Protein AF-A0A6V7LQW9-F1 (afdb_monomer_lite)

Radius of gyration: 18.39 Å; chains: 1; bounding box: 34×43×53 Å

Structure (mmCIF, N/CA/C/O backbone):
data_AF-A0A6V7LQW9-F1
#
_entry.id   AF-A0A6V7LQW9-F1
#
loop_
_atom_site.group_PDB
_atom_site.id
_atom_site.type_symbol
_atom_site.label_atom_id
_atom_site.label_alt_id
_atom_site.label_comp_id
_atom_site.label_asym_id
_atom_site.label_entity_id
_atom_site.label_seq_id
_atom_site.pdbx_PDB_ins_code
_atom_site.Cartn_x
_atom_site.Cartn_y
_atom_site.Cartn_z
_atom_site.occupancy
_atom_site.B_iso_or_equiv
_atom_site.auth_seq_id
_atom_site.auth_comp_id
_atom_site.auth_asym_id
_atom_site.auth_atom_id
_atom_site.pdbx_PDB_model_num
ATOM 1 N N . SER A 1 1 ? 12.362 1.544 -32.333 1.00 39.34 1 SER A N 1
ATOM 2 C CA . SER A 1 1 ? 11.806 2.557 -31.416 1.00 39.34 1 SER A CA 1
ATOM 3 C C . SER A 1 1 ? 10.474 2.039 -30.901 1.00 39.34 1 SER A C 1
ATOM 5 O O . SER A 1 1 ? 9.486 2.112 -31.612 1.00 39.34 1 SER A O 1
ATOM 7 N N . TYR A 1 2 ? 10.468 1.404 -29.726 1.00 41.50 2 TYR A N 1
ATOM 8 C CA . TYR A 1 2 ? 9.277 0.751 -29.150 1.00 41.50 2 TYR A CA 1
ATOM 9 C C . TYR A 1 2 ? 8.607 1.604 -28.052 1.00 41.50 2 TYR A C 1
ATOM 11 O O . TYR A 1 2 ? 7.658 1.161 -27.420 1.00 41.50 2 TYR A O 1
ATOM 19 N N . GLU A 1 3 ? 9.104 2.823 -27.812 1.00 46.59 3 GLU A N 1
ATOM 20 C CA . GLU A 1 3 ? 8.769 3.626 -26.624 1.00 46.59 3 GLU A CA 1
ATOM 21 C C . GLU A 1 3 ? 8.324 5.060 -26.955 1.00 46.59 3 GLU A C 1
ATOM 23 O O . GLU A 1 3 ? 8.586 5.985 -26.197 1.00 46.59 3 GLU A O 1
ATOM 28 N N . SER A 1 4 ? 7.669 5.279 -28.096 1.00 45.84 4 SER A N 1
ATOM 29 C CA . SER A 1 4 ? 7.141 6.607 -28.458 1.00 45.84 4 SER A CA 1
ATOM 30 C C . SER A 1 4 ? 5.702 6.531 -28.971 1.00 45.84 4 SER A C 1
ATOM 32 O O . SER A 1 4 ? 5.400 6.969 -30.080 1.00 45.84 4 SER A O 1
ATOM 34 N N . GLY A 1 5 ? 4.827 5.894 -28.198 1.00 47.72 5 GLY A N 1
ATOM 35 C CA . GLY A 1 5 ? 3.392 5.873 -28.459 1.00 47.72 5 GLY A CA 1
ATOM 36 C C . GLY A 1 5 ? 2.611 5.414 -27.233 1.00 47.72 5 GLY A C 1
ATOM 37 O 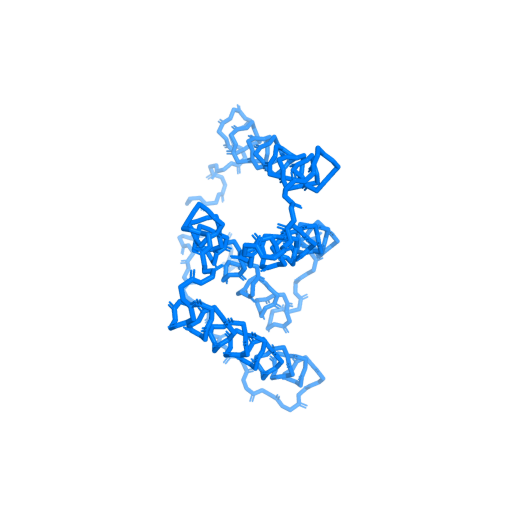O . GLY A 1 5 ? 3.177 4.744 -26.366 1.00 47.72 5 GLY A O 1
ATOM 38 N N . VAL A 1 6 ? 1.324 5.788 -27.192 1.00 50.56 6 VAL A N 1
ATOM 39 C CA . VAL A 1 6 ? 0.320 5.433 -26.172 1.00 50.56 6 VAL A CA 1
ATOM 40 C C . VAL A 1 6 ? 0.619 4.066 -25.558 1.00 50.56 6 VAL A C 1
ATOM 42 O O . VAL A 1 6 ? 0.651 3.065 -26.275 1.00 50.56 6 VAL A O 1
ATOM 45 N N . ALA A 1 7 ? 0.852 4.037 -24.242 1.00 55.25 7 ALA A N 1
ATOM 46 C CA . ALA A 1 7 ? 1.261 2.842 -23.509 1.00 55.25 7 ALA A CA 1
ATOM 47 C C . ALA A 1 7 ? 0.356 1.638 -23.836 1.00 55.25 7 ALA A C 1
ATOM 49 O O . ALA A 1 7 ? -0.773 1.532 -23.358 1.00 55.25 7 ALA A O 1
ATOM 50 N N . SER A 1 8 ? 0.857 0.729 -24.674 1.00 59.31 8 SER A N 1
ATOM 51 C CA . SER A 1 8 ? 0.189 -0.531 -24.995 1.00 59.31 8 SER A CA 1
ATOM 52 C C . SER A 1 8 ? 0.298 -1.487 -23.813 1.00 59.31 8 SER A C 1
ATOM 54 O O . SER A 1 8 ? 1.300 -1.494 -23.092 1.00 59.31 8 SER A O 1
ATOM 56 N N . TYR A 1 9 ? -0.696 -2.362 -23.653 1.00 65.69 9 TYR A N 1
ATOM 57 C CA . TYR A 1 9 ? -0.560 -3.521 -22.776 1.00 65.69 9 TYR A CA 1
ATOM 58 C C . TYR A 1 9 ? 0.696 -4.310 -23.162 1.00 65.69 9 TYR A C 1
ATOM 60 O O . TYR A 1 9 ? 0.910 -4.619 -24.338 1.00 65.69 9 TYR A O 1
ATOM 68 N N . LYS A 1 10 ? 1.535 -4.606 -22.166 1.00 71.00 10 LYS A N 1
ATOM 69 C CA . LYS A 1 10 ? 2.735 -5.425 -22.334 1.00 71.00 10 LYS A CA 1
ATOM 70 C C . LYS A 1 10 ? 2.397 -6.897 -22.131 1.00 71.00 10 LYS A C 1
ATOM 72 O O . LYS A 1 10 ? 1.544 -7.243 -21.312 1.00 71.00 10 LYS A O 1
ATOM 77 N N . HIS A 1 11 ? 3.073 -7.766 -22.873 1.00 82.06 11 HIS A N 1
ATOM 78 C CA . HIS A 1 11 ? 2.962 -9.205 -22.670 1.00 82.06 11 HIS A CA 1
ATOM 79 C C . HIS A 1 11 ? 3.673 -9.615 -21.380 1.00 82.06 11 HIS A C 1
ATOM 81 O O . HIS A 1 11 ? 4.779 -9.158 -21.100 1.00 82.06 11 HIS A O 1
ATOM 87 N N . MET A 1 12 ? 3.044 -10.510 -20.620 1.00 82.06 12 MET A N 1
ATOM 88 C CA . MET A 1 12 ? 3.690 -11.176 -19.496 1.00 82.06 12 MET A CA 1
ATOM 89 C C . MET A 1 12 ? 4.447 -12.401 -20.014 1.00 82.06 12 MET A C 1
ATOM 91 O O . MET A 1 12 ? 3.846 -13.290 -20.622 1.00 82.06 12 MET A O 1
ATOM 95 N N . TYR A 1 13 ? 5.757 -12.448 -19.788 1.00 80.19 13 TYR A N 1
ATOM 96 C CA . TYR A 1 13 ? 6.602 -13.537 -20.266 1.00 80.19 13 TYR A CA 1
ATOM 97 C C . TYR A 1 13 ? 6.616 -14.692 -19.259 1.00 80.19 13 TYR A C 1
ATOM 99 O O . TYR A 1 13 ? 7.056 -14.554 -18.117 1.00 80.19 13 TYR A O 1
ATOM 107 N N . PHE A 1 14 ? 6.172 -15.868 -19.699 1.00 77.06 14 PHE A N 1
ATOM 108 C CA . PHE A 1 14 ? 6.210 -17.100 -18.909 1.00 77.06 14 PHE A CA 1
ATOM 109 C C . PHE A 1 14 ? 7.439 -17.926 -19.286 1.00 77.06 14 PHE A C 1
ATOM 111 O O . PHE A 1 14 ? 7.346 -18.928 -19.989 1.00 77.06 14 PHE A O 1
ATOM 118 N N . ASN A 1 15 ? 8.604 -17.478 -18.819 1.00 83.88 15 ASN A N 1
ATOM 119 C CA . ASN A 1 15 ? 9.879 -18.154 -19.042 1.00 83.88 15 ASN A CA 1
ATOM 120 C C . ASN A 1 15 ? 10.356 -18.841 -17.752 1.00 83.88 15 ASN A C 1
ATOM 122 O O . ASN A 1 15 ? 10.033 -18.411 -16.650 1.00 83.88 15 ASN A O 1
ATOM 126 N N . ALA A 1 16 ? 11.169 -19.892 -17.854 1.00 85.19 16 ALA A N 1
ATOM 127 C CA . ALA A 1 16 ? 11.788 -20.523 -16.683 1.00 85.19 16 ALA A CA 1
ATOM 128 C C . ALA A 1 16 ? 13.016 -19.718 -16.205 1.00 85.19 16 ALA A C 1
ATOM 130 O O . ALA A 1 16 ? 14.147 -20.197 -16.263 1.00 85.19 16 ALA A O 1
ATOM 131 N N . THR A 1 17 ? 12.807 -18.468 -15.780 1.00 90.44 17 THR A N 1
ATOM 132 C CA . THR A 1 17 ? 13.871 -17.572 -15.298 1.00 90.44 17 THR A CA 1
ATOM 133 C C . THR A 1 17 ? 13.745 -17.296 -13.796 1.00 90.44 17 THR A C 1
ATOM 135 O O . THR A 1 17 ? 12.655 -17.410 -13.223 1.00 90.44 17 THR A O 1
ATOM 138 N N . PRO A 1 18 ? 14.834 -16.862 -13.129 1.00 90.19 18 PRO A N 1
ATOM 139 C CA . PRO A 1 18 ? 14.766 -16.410 -11.740 1.00 90.19 18 PRO A CA 1
ATOM 140 C C . PRO A 1 18 ? 13.767 -15.266 -11.519 1.00 90.19 18 PRO A C 1
ATOM 142 O O . PRO A 1 18 ? 13.176 -15.173 -10.447 1.00 90.19 18 PRO A O 1
ATOM 145 N N . ASN A 1 19 ? 13.545 -14.404 -12.516 1.00 91.12 19 ASN A N 1
ATOM 146 C CA . ASN A 1 19 ? 12.572 -13.314 -12.420 1.00 91.12 19 ASN A CA 1
ATOM 147 C C . ASN A 1 19 ? 11.132 -13.825 -12.417 1.00 91.12 19 ASN A C 1
ATOM 149 O O . ASN A 1 19 ? 10.330 -13.365 -11.609 1.00 91.12 19 ASN A O 1
ATOM 153 N N . THR A 1 20 ? 10.815 -14.835 -13.228 1.00 90.88 20 THR A N 1
ATOM 154 C CA . THR A 1 20 ? 9.498 -15.481 -13.188 1.00 90.88 20 THR A CA 1
ATOM 155 C C . THR A 1 20 ? 9.239 -16.145 -11.832 1.00 90.88 20 THR A C 1
ATOM 157 O O . THR A 1 20 ? 8.124 -16.055 -11.316 1.00 90.88 20 THR A O 1
ATOM 160 N N . LEU A 1 21 ? 10.269 -16.712 -11.186 1.00 92.06 21 LEU A N 1
ATOM 161 C CA . LEU A 1 21 ? 10.158 -17.199 -9.806 1.00 92.06 21 LEU A CA 1
ATOM 162 C C . LEU A 1 21 ? 9.893 -16.062 -8.801 1.00 92.06 21 LEU A C 1
ATOM 164 O O . LEU A 1 21 ? 9.039 -16.225 -7.931 1.00 92.06 21 LEU A O 1
ATOM 168 N N . LYS A 1 22 ? 10.577 -14.912 -8.920 1.00 92.75 22 LYS A N 1
ATOM 169 C CA . LYS A 1 22 ? 10.319 -13.728 -8.072 1.00 92.75 22 LYS A CA 1
ATOM 170 C C . LYS A 1 22 ? 8.877 -13.244 -8.223 1.00 92.75 22 LYS A C 1
ATOM 172 O O . LYS A 1 22 ? 8.195 -13.087 -7.218 1.00 92.75 22 LYS A O 1
ATOM 177 N N . ILE A 1 23 ? 8.403 -13.090 -9.462 1.00 93.50 23 ILE A N 1
ATOM 178 C CA . ILE A 1 23 ? 7.023 -12.690 -9.769 1.00 93.50 23 ILE A CA 1
ATOM 179 C C . ILE A 1 23 ? 6.032 -13.659 -9.117 1.00 93.50 23 ILE A C 1
ATOM 181 O O . ILE A 1 23 ? 5.121 -13.228 -8.413 1.00 93.50 23 ILE A O 1
ATOM 185 N N . TRP A 1 24 ? 6.226 -14.967 -9.304 1.00 93.75 24 TRP A N 1
ATOM 186 C CA . TRP A 1 24 ? 5.351 -15.980 -8.717 1.00 93.75 24 TRP A CA 1
ATOM 187 C C . TRP A 1 24 ? 5.344 -15.920 -7.185 1.00 93.75 24 TRP A C 1
ATOM 189 O O . TRP A 1 24 ? 4.276 -15.903 -6.574 1.00 93.75 24 TRP A O 1
ATOM 199 N N . ALA A 1 25 ? 6.521 -15.826 -6.560 1.00 94.50 25 ALA A N 1
ATOM 200 C CA . ALA A 1 25 ? 6.642 -15.729 -5.110 1.00 94.50 25 ALA A CA 1
ATOM 201 C C . ALA A 1 25 ? 5.947 -14.472 -4.566 1.00 94.50 25 ALA A C 1
ATOM 203 O O . ALA A 1 25 ? 5.192 -14.565 -3.600 1.00 94.50 25 ALA A O 1
ATOM 204 N N . THR A 1 26 ? 6.137 -13.316 -5.208 1.00 93.88 26 THR A N 1
ATOM 205 C CA . THR A 1 26 ? 5.447 -12.070 -4.847 1.00 93.88 26 THR A CA 1
ATOM 206 C C . THR A 1 26 ? 3.936 -12.214 -4.971 1.00 93.88 26 THR A C 1
ATOM 208 O O . THR A 1 26 ? 3.223 -11.787 -4.062 1.00 93.88 26 THR A O 1
ATOM 211 N N . ILE A 1 27 ? 3.448 -12.879 -6.026 1.00 95.00 27 ILE A N 1
ATOM 212 C CA . ILE A 1 27 ? 2.015 -13.125 -6.200 1.00 95.00 27 ILE A CA 1
ATOM 213 C C . ILE A 1 27 ? 1.451 -13.969 -5.062 1.00 95.00 27 ILE A C 1
ATOM 215 O O . ILE A 1 27 ? 0.473 -13.580 -4.424 1.00 95.00 27 ILE A O 1
ATOM 219 N N . VAL A 1 28 ? 2.079 -15.106 -4.775 1.00 96.88 28 VAL A N 1
ATOM 220 C CA . VAL A 1 28 ? 1.611 -16.019 -3.730 1.00 96.88 28 VAL A CA 1
ATOM 221 C C . VAL A 1 28 ? 1.644 -15.345 -2.362 1.00 96.88 28 VAL A C 1
ATOM 223 O O . VAL A 1 28 ? 0.630 -15.327 -1.665 1.00 96.88 28 VAL A O 1
ATOM 226 N N . VAL A 1 29 ? 2.780 -14.751 -1.989 1.00 95.44 29 VAL A N 1
ATOM 227 C CA . VAL A 1 29 ? 2.949 -14.078 -0.693 1.00 95.44 29 VAL A CA 1
ATOM 228 C C . VAL A 1 29 ? 1.917 -12.974 -0.527 1.00 95.44 29 VAL A C 1
ATOM 230 O O . VAL A 1 29 ? 1.257 -12.881 0.505 1.00 95.44 29 VAL A O 1
ATOM 233 N N . GLY A 1 30 ? 1.742 -12.154 -1.553 1.00 95.25 30 GLY A N 1
ATOM 234 C CA . GLY A 1 30 ? 0.853 -11.021 -1.472 1.00 95.25 30 GLY A CA 1
ATOM 235 C C . GLY A 1 30 ? -0.636 -11.392 -1.447 1.00 95.25 30 GLY A C 1
ATOM 236 O O . GLY A 1 30 ? -1.390 -10.794 -0.680 1.00 95.25 30 GLY A O 1
ATOM 237 N N . VAL A 1 31 ? -1.058 -12.433 -2.179 1.00 96.88 31 VAL A N 1
ATOM 238 C CA . VAL A 1 31 ? -2.425 -12.980 -2.083 1.00 96.88 31 VAL A CA 1
ATOM 239 C C . VAL A 1 31 ? -2.680 -13.553 -0.687 1.00 96.88 31 VAL A C 1
ATOM 241 O O . VAL A 1 31 ? -3.734 -13.295 -0.107 1.00 96.88 31 VAL A O 1
ATOM 244 N N . VAL A 1 32 ? -1.712 -14.276 -0.114 1.00 98.00 32 VAL A N 1
ATOM 245 C CA . VAL A 1 32 ? -1.813 -14.816 1.252 1.00 98.00 32 VAL A CA 1
ATOM 246 C C . VAL A 1 32 ? -1.926 -13.691 2.284 1.00 98.00 32 VAL A C 1
ATOM 248 O O . VAL A 1 32 ? -2.820 -13.733 3.126 1.00 98.00 32 VAL A O 1
ATOM 251 N N . ILE A 1 33 ? -1.084 -12.654 2.203 1.00 96.38 33 ILE A N 1
ATOM 252 C CA . ILE A 1 33 ? -1.140 -11.495 3.111 1.00 96.38 33 ILE A CA 1
ATOM 253 C C . ILE A 1 33 ? -2.493 -10.783 3.009 1.00 96.38 33 ILE A C 1
ATOM 255 O O . ILE A 1 33 ? -3.094 -10.445 4.033 1.00 96.38 33 ILE A O 1
ATOM 259 N N . PHE A 1 34 ? -2.990 -10.565 1.789 1.00 96.38 34 PHE A N 1
ATOM 260 C CA . PHE A 1 34 ? -4.280 -9.919 1.570 1.00 96.38 34 PHE A CA 1
ATOM 261 C C . PHE A 1 34 ? -5.437 -10.753 2.130 1.00 96.38 34 PHE A C 1
ATOM 263 O O . PHE A 1 34 ? -6.319 -10.212 2.803 1.00 96.38 34 PHE A O 1
ATOM 270 N N . TYR A 1 35 ? -5.409 -12.070 1.913 1.00 97.94 35 TYR A N 1
ATOM 271 C CA . TYR A 1 35 ? -6.389 -13.000 2.465 1.00 97.94 35 TYR A CA 1
ATOM 272 C C . TYR A 1 35 ? -6.384 -12.993 3.998 1.00 97.94 35 TYR A C 1
ATOM 274 O O . TYR A 1 35 ? -7.433 -12.797 4.613 1.00 97.94 35 TYR A O 1
ATOM 282 N N . GLU A 1 36 ? -5.218 -13.147 4.628 1.00 98.06 36 GLU A N 1
ATOM 283 C CA . GLU A 1 36 ? -5.090 -13.172 6.089 1.00 98.06 36 GLU A CA 1
ATOM 284 C C . GLU A 1 36 ? -5.536 -11.848 6.723 1.00 98.06 36 GLU A C 1
ATOM 286 O O . GLU A 1 36 ? -6.258 -11.846 7.723 1.00 98.06 36 GLU A O 1
ATOM 291 N N . THR A 1 37 ? -5.192 -10.722 6.095 1.00 97.56 37 THR A N 1
ATOM 292 C CA . THR A 1 37 ? -5.603 -9.387 6.549 1.00 97.56 37 THR A CA 1
ATOM 293 C C . THR A 1 37 ? -7.113 -9.191 6.411 1.00 97.56 37 THR A C 1
ATOM 295 O O . THR A 1 37 ? -7.769 -8.740 7.349 1.00 97.56 37 THR A O 1
ATOM 298 N N . SER A 1 38 ? -7.698 -9.588 5.279 1.00 97.38 38 SER A N 1
ATOM 299 C CA . SER A 1 38 ? -9.147 -9.505 5.048 1.00 97.38 38 SER A CA 1
ATOM 300 C C . SER A 1 38 ? -9.923 -10.388 6.025 1.00 97.38 38 SER A C 1
ATOM 302 O O . SER A 1 38 ? -10.906 -9.946 6.621 1.00 97.38 38 SER A O 1
ATOM 304 N N . LYS A 1 39 ? -9.445 -11.617 6.257 1.00 98.19 39 LYS A N 1
ATOM 305 C CA . LYS A 1 39 ? -9.999 -12.549 7.246 1.00 98.19 39 LYS A CA 1
ATOM 306 C C . LYS A 1 39 ? -9.950 -11.954 8.654 1.00 98.19 39 LYS A C 1
ATOM 308 O O . LYS A 1 39 ? -10.942 -12.020 9.378 1.00 98.19 39 LYS A O 1
ATOM 313 N N . TYR A 1 40 ? -8.829 -11.340 9.033 1.00 98.00 40 TYR A N 1
ATOM 314 C CA . TYR A 1 40 ? -8.675 -10.662 10.320 1.00 98.00 40 TYR A CA 1
ATOM 315 C C . TYR A 1 40 ? -9.655 -9.491 10.489 1.00 98.00 40 TYR A C 1
ATOM 317 O O . TYR A 1 40 ? -10.354 -9.417 11.501 1.00 98.00 40 TYR A O 1
ATOM 325 N N . LEU A 1 41 ? -9.768 -8.609 9.493 1.00 97.75 41 LEU A N 1
ATOM 326 C CA . LEU A 1 41 ? -10.691 -7.469 9.541 1.00 97.75 41 LEU A CA 1
ATOM 327 C C . LEU A 1 41 ? -12.160 -7.918 9.575 1.00 97.75 41 LEU A C 1
ATOM 329 O O . LEU A 1 41 ? -12.953 -7.362 10.338 1.00 97.75 41 LEU A O 1
ATOM 333 N N . ALA A 1 42 ? -12.519 -8.955 8.813 1.00 97.62 42 ALA A N 1
ATOM 334 C CA . ALA A 1 42 ? -13.849 -9.558 8.862 1.00 97.62 42 ALA A CA 1
ATOM 335 C C . ALA A 1 42 ? -14.145 -10.140 10.252 1.00 97.62 42 ALA A C 1
ATOM 337 O O . ALA A 1 42 ? -15.207 -9.888 10.822 1.00 97.62 42 ALA A O 1
ATOM 338 N N . TRP A 1 43 ? -13.186 -10.855 10.847 1.00 98.19 43 TRP A N 1
ATOM 339 C CA . TRP A 1 43 ? -13.311 -11.364 12.211 1.00 98.19 43 TRP A CA 1
ATOM 340 C C . TRP A 1 43 ? -13.521 -10.235 13.232 1.00 98.19 43 TRP A C 1
ATOM 342 O O . TRP A 1 43 ? -14.428 -10.326 14.062 1.00 98.19 43 TRP A O 1
ATOM 352 N N . LEU A 1 44 ? -12.768 -9.132 13.142 1.00 97.81 44 LEU A N 1
ATOM 353 C CA . LEU A 1 44 ? -12.985 -7.951 13.986 1.00 97.81 44 LEU A CA 1
ATOM 354 C C . LEU A 1 44 ? -14.384 -7.346 13.804 1.00 97.81 44 LEU A C 1
ATOM 356 O O . LEU A 1 44 ? -14.993 -6.913 14.789 1.00 97.81 44 LEU A O 1
ATOM 360 N N . ALA A 1 45 ? -14.901 -7.324 12.572 1.00 96.88 45 ALA A N 1
ATOM 361 C CA . ALA A 1 45 ? -16.246 -6.841 12.272 1.00 96.88 45 ALA A CA 1
ATOM 362 C C . ALA A 1 45 ? -17.311 -7.699 12.971 1.00 96.88 45 ALA A C 1
ATOM 364 O O . ALA A 1 45 ? -18.170 -7.158 13.670 1.00 96.88 45 ALA A O 1
ATOM 365 N N . PHE A 1 46 ? -17.206 -9.030 12.875 1.00 97.69 46 PHE A N 1
ATOM 366 C CA . PHE A 1 46 ? -18.117 -9.957 13.556 1.00 97.69 46 PHE A CA 1
ATOM 367 C C . PHE A 1 46 ? -18.075 -9.814 15.082 1.00 97.69 46 PHE A C 1
ATOM 369 O O . PHE A 1 46 ? -19.103 -9.926 15.745 1.00 97.69 46 PHE A O 1
ATOM 376 N N . GLN A 1 47 ? -16.907 -9.499 15.646 1.00 96.88 47 GLN A N 1
ATOM 377 C CA . GLN A 1 47 ? -16.734 -9.250 17.081 1.00 96.88 47 GLN A CA 1
ATOM 378 C C . GLN A 1 47 ? -17.167 -7.838 17.521 1.00 96.88 47 GLN A C 1
ATOM 380 O O . GLN A 1 47 ? -17.038 -7.510 18.701 1.00 96.88 47 GLN A O 1
ATOM 385 N N . ARG A 1 48 ? -17.647 -6.983 16.602 1.00 95.44 48 ARG A N 1
ATOM 386 C CA . ARG A 1 48 ? -17.949 -5.554 16.837 1.00 95.44 48 ARG A CA 1
ATOM 387 C C . ARG A 1 48 ? -16.771 -4.772 17.436 1.00 95.44 48 ARG A C 1
ATOM 389 O O . ARG A 1 48 ? -16.956 -3.821 18.193 1.00 95.44 48 ARG A O 1
ATOM 396 N N . ARG A 1 49 ? -15.547 -5.180 17.096 1.00 96.62 49 ARG A N 1
ATOM 397 C CA . ARG A 1 49 ? -14.291 -4.541 17.530 1.00 96.62 49 ARG A CA 1
ATOM 398 C C . ARG A 1 49 ? -13.621 -3.733 16.430 1.00 96.62 49 ARG A C 1
ATOM 400 O O . ARG A 1 49 ? -12.569 -3.150 16.662 1.00 96.62 49 ARG A O 1
ATOM 407 N N . LEU A 1 50 ? -14.215 -3.694 15.243 1.00 97.44 50 LEU A N 1
ATOM 408 C CA . LEU A 1 50 ? -13.656 -2.982 14.108 1.00 97.44 50 LEU A CA 1
ATOM 409 C C . LEU A 1 50 ? -13.898 -1.470 14.214 1.00 97.44 50 LEU A C 1
ATOM 411 O O . LEU A 1 50 ? -15.037 -1.009 14.285 1.00 97.44 50 LEU A O 1
ATOM 415 N N . ARG A 1 51 ? -12.823 -0.684 14.151 1.00 97.44 51 ARG A N 1
ATOM 416 C CA . ARG A 1 51 ? -12.883 0.771 13.975 1.00 97.44 51 ARG A CA 1
ATOM 417 C C . ARG A 1 51 ? -13.089 1.107 12.497 1.00 97.44 51 ARG A C 1
ATOM 419 O O . ARG A 1 51 ? -12.153 1.007 11.706 1.00 97.44 51 ARG A O 1
ATOM 426 N N . LEU A 1 52 ? -14.283 1.582 12.131 1.00 96.00 52 LEU A N 1
ATOM 427 C CA . LEU A 1 52 ? -14.623 1.904 10.734 1.00 96.00 52 LEU A CA 1
ATOM 428 C C . LEU A 1 52 ? -13.677 2.924 10.084 1.00 96.00 52 LEU A C 1
ATOM 430 O O . LEU A 1 52 ? -13.337 2.769 8.918 1.00 96.00 52 LEU A O 1
ATOM 434 N N . GLY A 1 53 ? -13.190 3.920 10.831 1.00 96.12 53 GLY A N 1
ATOM 435 C CA . GLY A 1 53 ? -12.224 4.887 10.295 1.00 96.12 53 GLY A CA 1
ATOM 436 C C . GLY A 1 53 ? -10.927 4.233 9.804 1.00 96.12 53 GLY A C 1
ATOM 437 O O . GLY A 1 53 ? -10.421 4.591 8.747 1.00 96.12 53 GLY A O 1
ATOM 438 N N . MET A 1 54 ? -10.427 3.220 10.520 1.00 96.88 54 MET A N 1
ATOM 439 C CA . MET A 1 54 ? -9.229 2.478 10.107 1.00 96.88 54 MET A CA 1
ATOM 440 C C . MET A 1 54 ? -9.521 1.534 8.941 1.00 96.88 54 MET A C 1
ATOM 442 O O . MET A 1 54 ? -8.672 1.368 8.074 1.00 96.88 54 MET A O 1
ATOM 446 N N . LEU A 1 55 ? -10.732 0.968 8.870 1.00 97.19 55 LEU A N 1
ATOM 447 C CA . LEU A 1 55 ? -11.163 0.201 7.700 1.00 97.19 55 LEU A CA 1
ATOM 448 C C . LEU A 1 55 ? -11.179 1.076 6.437 1.00 97.19 55 LEU A C 1
ATOM 450 O O . LEU A 1 55 ? -10.693 0.641 5.400 1.00 97.19 55 LEU A O 1
ATOM 454 N N . ILE A 1 56 ? -11.702 2.303 6.521 1.00 97.31 56 ILE A N 1
ATOM 455 C CA . ILE A 1 56 ? -11.718 3.240 5.387 1.00 97.31 56 ILE A C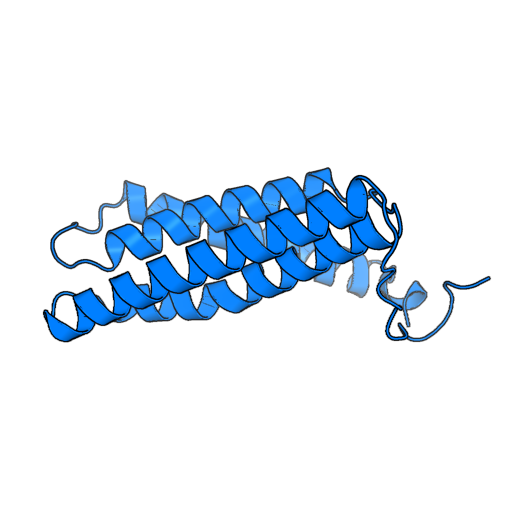A 1
ATOM 456 C C . ILE A 1 56 ? -10.287 3.555 4.939 1.00 97.31 56 ILE A C 1
ATOM 458 O O . ILE A 1 56 ? -9.995 3.464 3.752 1.00 97.31 56 ILE A O 1
ATOM 462 N N . LEU A 1 57 ? -9.382 3.858 5.878 1.00 95.94 57 LEU A N 1
ATOM 463 C CA . LEU A 1 57 ? -7.968 4.089 5.561 1.00 95.94 57 LEU A CA 1
ATOM 464 C C . LEU A 1 57 ? -7.316 2.868 4.898 1.00 95.94 57 LEU A C 1
ATOM 466 O O . LEU A 1 57 ? -6.590 3.023 3.921 1.00 95.94 57 LEU A O 1
ATOM 470 N N . PHE A 1 58 ? -7.608 1.660 5.387 1.00 97.19 58 PHE A N 1
ATOM 471 C CA . PHE A 1 58 ? -7.120 0.421 4.784 1.00 97.19 58 PHE A CA 1
ATOM 472 C C . PHE A 1 58 ? -7.636 0.239 3.350 1.00 97.19 58 PHE A C 1
ATOM 474 O O . PHE A 1 58 ? -6.843 -0.042 2.458 1.00 97.19 58 PHE A O 1
ATOM 481 N N . ILE A 1 59 ? -8.938 0.440 3.110 1.00 96.81 59 ILE A N 1
ATOM 482 C CA . ILE A 1 59 ? -9.536 0.325 1.771 1.00 96.81 59 ILE A CA 1
ATOM 483 C C . ILE A 1 59 ? -8.891 1.323 0.804 1.00 96.81 59 ILE A C 1
ATOM 485 O O . ILE A 1 59 ? -8.546 0.948 -0.314 1.00 96.81 59 ILE A O 1
ATOM 489 N N . SER A 1 60 ? -8.665 2.564 1.241 1.00 94.25 60 SER A N 1
ATOM 490 C CA . SER A 1 60 ? -7.979 3.576 0.433 1.00 94.25 60 SER A CA 1
ATOM 491 C C . SER A 1 60 ? -6.539 3.180 0.081 1.00 94.25 60 SER A C 1
ATOM 493 O O . SER A 1 60 ? -6.080 3.473 -1.021 1.00 94.25 60 SER A O 1
ATOM 495 N N . ALA A 1 61 ? -5.838 2.472 0.973 1.00 94.69 61 ALA A N 1
ATOM 496 C CA . ALA A 1 61 ? -4.470 2.008 0.736 1.00 94.69 61 ALA A CA 1
ATOM 497 C C . ALA A 1 61 ? -4.380 0.847 -0.277 1.00 94.69 61 ALA A C 1
ATOM 499 O O . ALA A 1 61 ? -3.327 0.648 -0.885 1.00 94.69 61 ALA A O 1
ATOM 500 N N . ILE A 1 62 ? -5.469 0.096 -0.518 1.00 95.00 62 ILE A N 1
ATOM 501 C CA . ILE A 1 62 ? -5.473 -1.050 -1.453 1.00 95.00 62 ILE A CA 1
ATOM 502 C C . ILE A 1 62 ? -4.998 -0.632 -2.846 1.00 95.00 62 ILE A C 1
ATOM 504 O O . ILE A 1 62 ? -4.228 -1.360 -3.470 1.00 95.00 62 ILE A O 1
ATOM 508 N N . PHE A 1 63 ? -5.414 0.543 -3.326 1.00 92.31 63 PHE A N 1
ATOM 509 C CA . PHE A 1 63 ? -5.008 1.033 -4.643 1.00 92.31 63 PHE A CA 1
ATOM 510 C C . PHE A 1 63 ? -3.489 1.244 -4.744 1.00 92.31 63 PHE A C 1
ATOM 512 O O . PHE A 1 63 ? -2.885 0.832 -5.732 1.00 92.31 63 PHE A O 1
ATOM 519 N N . SER A 1 64 ? -2.864 1.819 -3.712 1.00 92.31 64 SER A N 1
ATOM 520 C CA . SER A 1 64 ? -1.412 2.056 -3.673 1.00 92.31 64 SER A CA 1
ATOM 521 C C . SER A 1 64 ? -0.619 0.743 -3.701 1.00 92.31 64 SER A C 1
ATOM 523 O O . SER A 1 64 ? 0.328 0.587 -4.481 1.00 92.31 64 SER A O 1
ATOM 525 N N . HIS A 1 65 ? -1.060 -0.254 -2.923 1.00 94.94 65 HIS A N 1
ATOM 526 C CA . HIS A 1 65 ? -0.466 -1.598 -2.935 1.00 94.94 65 HIS A CA 1
ATOM 527 C C . HIS A 1 65 ? -0.657 -2.305 -4.273 1.00 94.94 65 HIS A C 1
ATOM 529 O O . HIS A 1 65 ? 0.290 -2.889 -4.796 1.00 94.94 65 HIS A O 1
ATOM 535 N N . TYR A 1 66 ? -1.858 -2.224 -4.849 1.00 94.19 66 TYR A N 1
ATOM 536 C CA . TYR A 1 66 ? -2.167 -2.799 -6.157 1.00 94.19 66 TYR A CA 1
ATOM 537 C C . TYR A 1 66 ? -1.311 -2.180 -7.266 1.00 94.19 66 TYR A C 1
ATOM 539 O O . TYR A 1 66 ? -0.764 -2.894 -8.102 1.00 94.19 66 TYR A O 1
ATOM 547 N N . TYR A 1 67 ? -1.150 -0.859 -7.264 1.00 91.44 67 TYR A N 1
ATOM 548 C CA . TYR A 1 67 ? -0.272 -0.181 -8.209 1.00 91.44 67 TYR A CA 1
ATOM 549 C C . TYR A 1 67 ? 1.180 -0.651 -8.049 1.00 91.44 67 TYR A C 1
ATOM 551 O O . TYR A 1 67 ? 1.799 -1.108 -9.010 1.00 91.44 67 TYR A O 1
ATOM 559 N N . SER A 1 68 ? 1.696 -0.622 -6.817 1.00 92.31 68 SER A N 1
ATOM 560 C CA . SER A 1 68 ? 3.071 -1.029 -6.506 1.00 92.31 68 SER A CA 1
ATOM 561 C C . SER A 1 68 ? 3.359 -2.469 -6.925 1.00 92.31 68 SER A C 1
ATOM 563 O O . SER A 1 68 ? 4.415 -2.761 -7.481 1.00 92.31 68 SER A O 1
ATOM 565 N N . TRP A 1 69 ? 2.394 -3.363 -6.715 1.00 94.00 69 TRP A N 1
ATOM 566 C CA . TRP A 1 69 ? 2.448 -4.750 -7.155 1.00 94.00 69 TRP A CA 1
ATOM 567 C C . TRP A 1 69 ? 2.726 -4.884 -8.649 1.00 94.00 69 TRP A C 1
ATOM 569 O O . TRP A 1 69 ? 3.655 -5.585 -9.055 1.00 94.00 69 TRP A O 1
ATOM 579 N N . TRP A 1 70 ? 1.934 -4.199 -9.475 1.00 91.69 70 TRP A N 1
ATOM 580 C CA . TRP A 1 70 ? 2.087 -4.257 -10.925 1.00 91.69 70 TRP A CA 1
ATOM 581 C C . TRP A 1 70 ? 3.379 -3.609 -11.401 1.00 91.69 70 TRP A C 1
ATOM 583 O O . TRP A 1 70 ? 3.981 -4.105 -12.351 1.00 91.69 70 TRP A O 1
ATOM 593 N N . VAL A 1 71 ? 3.848 -2.563 -10.719 1.00 90.44 71 VAL A N 1
ATOM 594 C CA . VAL A 1 71 ? 5.151 -1.954 -11.007 1.00 90.44 71 VAL A CA 1
ATOM 595 C C . VAL A 1 71 ? 6.288 -2.958 -10.791 1.00 90.44 71 VAL A C 1
ATOM 597 O O . VAL A 1 71 ? 7.129 -3.107 -11.674 1.00 90.44 71 VAL A O 1
ATOM 600 N N . TYR A 1 72 ? 6.297 -3.709 -9.684 1.00 92.19 72 TYR A N 1
ATOM 601 C CA . TYR A 1 72 ? 7.319 -4.743 -9.468 1.00 92.19 72 TYR A CA 1
ATOM 602 C C . TYR A 1 72 ? 7.256 -5.867 -10.495 1.00 92.19 72 TYR A C 1
ATOM 604 O O . TYR A 1 72 ? 8.2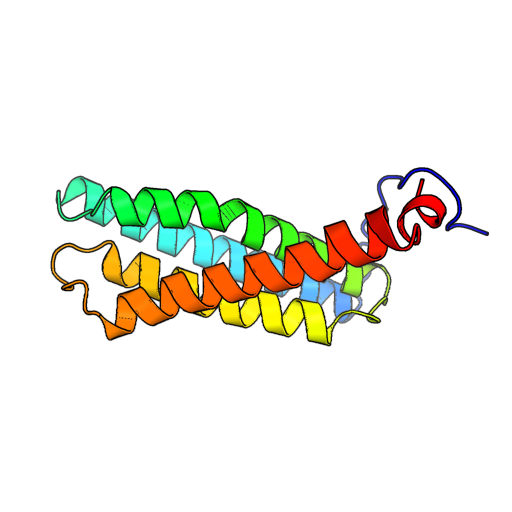97 -6.288 -11.000 1.00 92.19 72 TYR A O 1
ATOM 612 N N . ILE A 1 73 ? 6.047 -6.333 -10.830 1.00 92.06 73 ILE A N 1
ATOM 613 C CA . ILE A 1 73 ? 5.869 -7.329 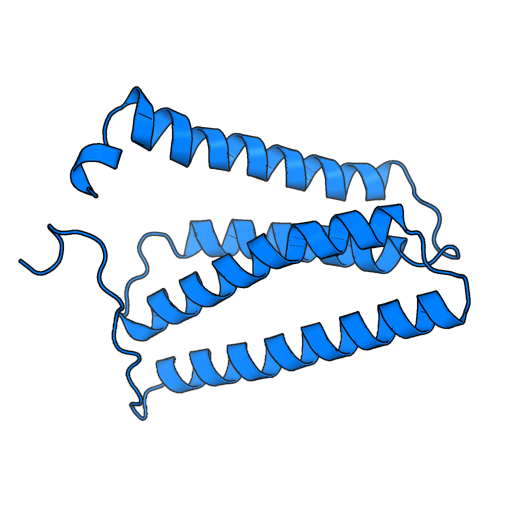-11.891 1.00 92.06 73 ILE A CA 1
ATOM 614 C C . ILE A 1 73 ? 6.454 -6.808 -13.201 1.00 92.06 73 ILE A C 1
ATOM 616 O O . ILE A 1 73 ? 7.191 -7.538 -13.851 1.00 92.06 73 ILE A O 1
ATOM 620 N N . ASN A 1 74 ? 6.182 -5.554 -13.562 1.00 89.88 74 ASN A N 1
ATOM 621 C CA . ASN A 1 74 ? 6.704 -4.932 -14.774 1.00 89.88 74 ASN A CA 1
ATOM 622 C C . ASN A 1 74 ? 8.241 -4.852 -14.757 1.00 89.88 74 ASN A C 1
ATOM 624 O O . ASN A 1 74 ? 8.884 -5.293 -15.705 1.00 89.88 74 ASN A O 1
ATOM 628 N N . TYR A 1 75 ? 8.842 -4.408 -13.647 1.00 90.31 75 TYR A N 1
ATOM 629 C CA . TYR A 1 75 ? 10.301 -4.353 -13.504 1.00 90.31 75 TYR A CA 1
ATOM 630 C C . TYR A 1 75 ? 10.975 -5.711 -13.704 1.00 90.31 75 TYR A C 1
ATOM 632 O O . TYR A 1 75 ? 11.993 -5.794 -14.384 1.00 90.31 75 TYR A O 1
ATOM 640 N N . TRP A 1 76 ? 10.401 -6.785 -13.159 1.00 91.12 76 TRP A N 1
ATOM 641 C CA . TRP A 1 76 ? 10.933 -8.135 -13.356 1.00 91.12 76 TRP A CA 1
ATOM 642 C C . TRP A 1 76 ? 10.598 -8.738 -14.722 1.00 91.12 76 TRP A C 1
ATOM 644 O O . TRP A 1 76 ? 11.357 -9.576 -15.203 1.00 91.12 76 TRP A O 1
ATOM 654 N N . ASN A 1 77 ? 9.469 -8.361 -15.324 1.00 90.44 77 ASN A N 1
ATOM 655 C CA . ASN A 1 77 ? 9.038 -8.864 -16.628 1.00 90.44 77 ASN A CA 1
ATOM 656 C C . ASN A 1 77 ? 9.897 -8.303 -17.766 1.00 90.44 77 ASN A C 1
ATOM 658 O O . ASN A 1 77 ? 10.232 -9.039 -18.689 1.00 90.44 77 ASN A O 1
ATOM 662 N N . ASP A 1 78 ? 10.264 -7.025 -17.670 1.00 86.25 78 ASP A N 1
ATOM 663 C CA . ASP A 1 78 ? 10.993 -6.295 -18.712 1.00 86.25 78 ASP A CA 1
ATOM 664 C C . ASP A 1 78 ? 12.471 -6.056 -18.369 1.00 86.25 78 ASP A C 1
ATOM 666 O O . ASP A 1 78 ? 13.188 -5.417 -19.137 1.00 86.25 78 ASP A O 1
ATOM 670 N N . ASP A 1 79 ? 12.925 -6.529 -17.205 1.00 83.38 79 ASP A N 1
ATOM 671 C CA . ASP A 1 79 ? 14.261 -6.260 -16.661 1.00 83.38 79 ASP A CA 1
ATOM 672 C C . ASP A 1 79 ? 14.620 -4.760 -16.617 1.00 83.38 79 ASP A C 1
ATOM 674 O O . ASP A 1 79 ? 15.765 -4.343 -16.812 1.00 83.38 79 ASP A O 1
ATOM 678 N N . PHE A 1 80 ? 13.620 -3.932 -16.306 1.00 78.38 80 PHE A N 1
ATOM 679 C CA . PHE A 1 80 ? 13.736 -2.480 -16.225 1.00 78.38 80 PHE A CA 1
ATOM 680 C C . PHE A 1 80 ? 13.708 -2.011 -14.765 1.00 78.38 80 PHE A C 1
ATOM 682 O O . PHE A 1 80 ? 12.718 -2.207 -14.071 1.00 78.38 80 PHE A O 1
ATOM 689 N N . TYR A 1 81 ? 14.777 -1.359 -14.288 1.00 77.56 81 TYR A N 1
ATOM 690 C CA . TYR A 1 81 ? 14.972 -1.085 -12.849 1.00 77.56 81 TYR A CA 1
ATOM 691 C C . TYR A 1 81 ? 15.307 0.373 -12.503 1.00 77.56 81 TYR A C 1
ATOM 693 O O . TYR A 1 81 ? 15.726 0.654 -11.381 1.00 77.56 81 TYR A O 1
ATOM 701 N N . THR A 1 82 ? 15.141 1.319 -13.429 1.00 78.50 82 THR A N 1
ATOM 702 C CA . THR A 1 82 ? 15.595 2.714 -13.229 1.00 78.50 82 THR A CA 1
ATOM 703 C C . THR A 1 82 ? 15.013 3.363 -11.971 1.00 78.50 82 THR A C 1
ATOM 705 O O . THR A 1 82 ? 15.721 4.074 -11.265 1.00 78.50 82 THR A O 1
ATOM 708 N N . GLN A 1 83 ? 13.757 3.055 -11.640 1.00 83.44 83 GLN A N 1
ATOM 709 C CA . GLN A 1 83 ? 13.047 3.584 -10.473 1.00 83.44 83 GLN A CA 1
ATOM 710 C C . GLN A 1 83 ? 12.841 2.535 -9.368 1.00 83.44 83 GLN A C 1
ATOM 712 O O . GLN A 1 83 ? 11.951 2.667 -8.525 1.00 83.44 83 GLN A O 1
ATOM 717 N N . TRP A 1 84 ? 13.670 1.484 -9.339 1.00 86.31 84 TRP A N 1
ATOM 718 C CA . TRP A 1 84 ? 13.549 0.391 -8.371 1.00 86.31 84 TRP A CA 1
ATOM 719 C C . TRP A 1 84 ? 13.642 0.875 -6.921 1.00 86.31 84 TRP A C 1
ATOM 721 O O . TRP A 1 84 ? 12.769 0.584 -6.107 1.00 86.31 84 TRP A O 1
ATOM 731 N N . TYR A 1 85 ? 14.686 1.642 -6.593 1.00 88.88 85 TYR A N 1
ATOM 732 C CA . TYR A 1 85 ? 14.908 2.127 -5.228 1.00 88.88 85 TYR A CA 1
ATOM 733 C C . TYR A 1 85 ? 13.815 3.090 -4.769 1.00 88.88 85 TYR A C 1
ATOM 735 O O . TYR A 1 85 ? 13.393 3.024 -3.615 1.00 88.88 85 TYR A O 1
ATOM 743 N N . HIS A 1 86 ? 13.332 3.935 -5.683 1.00 86.94 86 HIS A N 1
ATOM 744 C CA . HIS A 1 86 ? 12.203 4.818 -5.428 1.00 86.94 86 HIS A CA 1
ATOM 745 C C . HIS A 1 86 ? 10.965 3.984 -5.086 1.00 86.94 86 HIS A C 1
ATOM 747 O O . HIS A 1 86 ? 10.453 4.067 -3.974 1.00 86.94 86 HIS A O 1
ATOM 753 N N . GLN A 1 87 ? 10.566 3.065 -5.969 1.00 91.12 87 GLN A N 1
ATOM 754 C CA . GLN A 1 87 ? 9.410 2.195 -5.748 1.00 91.12 87 GLN A CA 1
ATOM 755 C C . GLN A 1 87 ? 9.517 1.383 -4.446 1.00 91.12 87 GLN A C 1
ATOM 757 O O . GLN A 1 87 ? 8.535 1.263 -3.707 1.00 91.12 87 GLN A O 1
ATOM 762 N N . MET A 1 88 ? 10.710 0.870 -4.135 1.00 92.50 88 MET A N 1
ATOM 763 C CA . MET A 1 88 ? 11.006 0.147 -2.897 1.00 92.50 88 MET A CA 1
ATOM 764 C C . MET A 1 88 ? 10.760 1.000 -1.658 1.00 92.50 88 MET A C 1
ATOM 766 O O . MET A 1 88 ? 10.093 0.548 -0.727 1.00 92.50 88 MET A O 1
ATOM 770 N N . PHE A 1 89 ? 11.231 2.244 -1.657 1.00 93.38 89 PHE A N 1
ATOM 771 C CA . PHE A 1 89 ? 11.006 3.171 -0.556 1.00 93.38 89 PHE A CA 1
ATOM 772 C C . PHE A 1 89 ? 9.511 3.458 -0.329 1.00 93.38 89 PHE A C 1
ATOM 774 O O . PHE A 1 89 ? 9.030 3.343 0.805 1.00 93.38 89 PHE A O 1
ATOM 781 N N . PHE A 1 90 ? 8.750 3.752 -1.391 1.00 92.44 90 PHE A N 1
ATOM 782 C CA . PHE A 1 90 ? 7.299 3.973 -1.280 1.00 92.44 90 PHE A CA 1
ATOM 783 C C . PHE A 1 90 ? 6.576 2.728 -0.783 1.00 92.44 90 PHE A C 1
ATOM 785 O O . PHE A 1 90 ? 5.758 2.817 0.123 1.00 92.44 90 PHE A O 1
ATOM 792 N N . SER A 1 91 ? 6.932 1.554 -1.301 1.00 94.38 91 SER A N 1
ATOM 793 C CA . SER A 1 91 ? 6.271 0.302 -0.920 1.00 94.38 91 SER A CA 1
ATOM 794 C C . SER A 1 91 ? 6.535 -0.068 0.541 1.00 94.38 91 SER A C 1
ATOM 796 O O . SER A 1 91 ? 5.618 -0.478 1.247 1.00 94.38 91 SER A O 1
ATOM 798 N N . ILE A 1 92 ? 7.772 0.099 1.027 1.00 95.75 92 ILE A N 1
ATOM 799 C CA . ILE A 1 92 ? 8.122 -0.182 2.429 1.00 95.75 92 ILE A CA 1
ATOM 800 C C . ILE A 1 92 ? 7.389 0.780 3.365 1.00 95.75 92 ILE A C 1
ATOM 802 O O . ILE A 1 92 ? 6.808 0.351 4.362 1.00 95.75 92 ILE A O 1
ATOM 806 N N . THR A 1 93 ? 7.402 2.077 3.055 1.00 96.44 93 THR A N 1
ATOM 807 C CA . THR A 1 93 ? 6.718 3.078 3.884 1.00 96.44 93 THR A CA 1
ATOM 808 C C . THR A 1 93 ? 5.199 2.874 3.867 1.00 96.44 93 THR A C 1
ATOM 810 O O . THR A 1 93 ? 4.581 2.871 4.932 1.00 96.44 93 THR A O 1
ATOM 813 N N . GLU A 1 94 ? 4.605 2.569 2.711 1.00 95.56 94 GLU A N 1
ATOM 814 C CA . GLU A 1 94 ? 3.182 2.223 2.593 1.00 95.56 94 GLU A CA 1
ATOM 815 C C . GLU A 1 94 ? 2.826 0.986 3.429 1.00 95.56 94 GLU A C 1
ATOM 817 O O . GLU A 1 94 ? 1.820 0.974 4.146 1.00 95.56 94 GLU A O 1
ATOM 822 N N . LEU A 1 95 ? 3.669 -0.052 3.389 1.00 96.38 95 LEU A N 1
ATOM 823 C CA . LEU A 1 95 ? 3.470 -1.281 4.156 1.00 96.38 95 LEU A CA 1
ATOM 824 C C . LEU A 1 95 ? 3.526 -1.016 5.665 1.00 96.38 95 LEU A C 1
ATOM 826 O O . LEU A 1 95 ? 2.697 -1.545 6.408 1.00 96.38 95 LEU A O 1
ATOM 830 N N . ILE A 1 96 ? 4.450 -0.166 6.124 1.00 97.19 96 ILE A N 1
ATOM 831 C CA . ILE A 1 96 ? 4.526 0.264 7.528 1.00 97.19 96 ILE A CA 1
ATOM 832 C C . ILE A 1 96 ? 3.237 0.989 7.926 1.00 97.19 96 ILE A C 1
ATOM 834 O O . ILE A 1 96 ? 2.618 0.625 8.929 1.00 97.19 96 ILE A O 1
ATOM 838 N N . SER A 1 97 ? 2.806 1.978 7.137 1.00 97.19 97 SER A N 1
ATOM 839 C CA . SER A 1 97 ? 1.577 2.739 7.399 1.00 97.19 97 SER A CA 1
ATOM 840 C C . SER A 1 97 ? 0.357 1.816 7.475 1.00 97.19 97 SER A C 1
ATOM 842 O O . SER A 1 97 ? -0.382 1.822 8.462 1.00 97.19 97 SER A O 1
ATOM 844 N N . THR A 1 98 ? 0.214 0.924 6.495 1.00 97.25 98 THR A N 1
ATOM 845 C CA . THR A 1 98 ? -0.889 -0.043 6.408 1.00 97.25 98 THR A CA 1
ATOM 846 C C . THR A 1 98 ? -0.882 -1.019 7.580 1.00 97.25 98 THR A C 1
ATOM 848 O O . THR A 1 98 ? -1.928 -1.285 8.167 1.00 97.25 98 THR A O 1
ATOM 851 N N . THR A 1 99 ? 0.292 -1.504 7.991 1.00 97.56 99 THR A N 1
ATOM 852 C CA . THR A 1 99 ? 0.426 -2.385 9.161 1.00 97.56 99 THR A CA 1
ATOM 853 C C . THR A 1 99 ? -0.061 -1.685 10.429 1.00 97.56 99 THR A C 1
ATOM 855 O O . THR A 1 99 ? -0.810 -2.266 11.216 1.00 97.56 99 THR A O 1
ATOM 858 N N . VAL A 1 100 ? 0.303 -0.412 10.621 1.00 97.62 100 VAL A N 1
ATOM 859 C CA . VAL A 1 100 ? -0.179 0.381 11.761 1.00 97.62 100 VAL A CA 1
ATOM 860 C C . VAL A 1 100 ? -1.693 0.587 11.688 1.00 97.62 100 VAL A C 1
ATOM 862 O O . VAL A 1 100 ? -2.359 0.440 12.713 1.00 97.62 100 VAL A O 1
ATOM 865 N N . VAL A 1 101 ? -2.251 0.868 10.506 1.00 97.75 101 VAL A N 1
ATOM 866 C CA . VAL A 1 101 ? -3.705 0.992 10.297 1.00 97.75 101 VAL A CA 1
ATOM 867 C C . VAL A 1 101 ? -4.431 -0.306 10.658 1.00 97.75 101 VAL A C 1
ATOM 869 O O . VAL A 1 101 ? -5.405 -0.261 11.408 1.00 97.75 101 VAL A O 1
ATOM 872 N N . VAL A 1 102 ? -3.938 -1.462 10.205 1.00 97.69 102 VAL A N 1
ATOM 873 C CA . VAL A 1 102 ? -4.528 -2.776 10.517 1.00 97.69 102 VAL A CA 1
ATOM 874 C C . VAL A 1 102 ? -4.474 -3.063 12.021 1.00 97.69 102 VAL A C 1
ATOM 876 O O . VAL A 1 102 ? -5.476 -3.488 12.591 1.00 97.69 102 VAL A O 1
ATOM 879 N N . ILE A 1 103 ? -3.362 -2.759 12.701 1.00 96.81 103 ILE A N 1
ATOM 880 C CA . ILE A 1 103 ? -3.257 -2.898 14.167 1.00 96.81 103 ILE A CA 1
ATOM 881 C C . ILE A 1 103 ? -4.245 -1.968 14.885 1.00 96.81 103 ILE A C 1
ATOM 883 O O . ILE A 1 103 ? -4.870 -2.353 15.872 1.00 96.81 103 ILE A O 1
ATOM 887 N N . LEU A 1 104 ? -4.379 -0.725 14.419 1.00 97.19 104 LEU A N 1
ATOM 888 C CA . LEU A 1 104 ? -5.301 0.252 14.998 1.00 97.19 104 LEU A CA 1
ATOM 889 C C . LEU A 1 104 ? -6.771 -0.046 14.681 1.00 97.19 104 LEU A C 1
ATOM 891 O O . LEU A 1 104 ? -7.646 0.549 15.313 1.00 97.19 104 LEU A O 1
ATOM 895 N N . ALA A 1 105 ? -7.059 -0.941 13.735 1.00 97.50 105 ALA A N 1
ATOM 896 C CA . ALA A 1 105 ? -8.419 -1.322 13.383 1.00 97.50 105 ALA A CA 1
ATOM 897 C C . ALA A 1 105 ? -9.145 -2.049 14.525 1.00 97.50 105 ALA A C 1
ATOM 899 O O . ALA A 1 105 ? -10.369 -1.965 14.596 1.00 97.50 105 ALA A O 1
ATOM 900 N N . ASP A 1 106 ? -8.425 -2.696 15.447 1.00 97.44 106 ASP A N 1
ATOM 901 C CA . ASP A 1 106 ? -9.005 -3.265 16.668 1.00 97.44 106 ASP A CA 1
ATOM 902 C C . ASP A 1 106 ? -9.226 -2.174 17.734 1.00 97.44 106 ASP A C 1
ATOM 904 O O . ASP A 1 106 ? -8.318 -1.425 18.113 1.00 97.44 106 ASP A O 1
ATOM 908 N N . THR A 1 107 ? -10.438 -2.091 18.284 1.00 95.25 107 THR A N 1
ATOM 909 C CA . THR A 1 107 ? -10.766 -1.188 19.394 1.00 95.25 107 THR A CA 1
ATOM 910 C C . THR A 1 107 ? -9.927 -1.432 20.645 1.00 95.25 107 THR A C 1
ATOM 912 O O . THR A 1 107 ? -9.695 -0.473 21.385 1.00 95.25 107 THR A O 1
ATOM 915 N N . LYS A 1 108 ? -9.389 -2.643 20.846 1.00 95.38 108 LYS A N 1
ATOM 916 C CA . LYS A 1 108 ? -8.460 -2.961 21.946 1.00 95.38 108 LYS A CA 1
ATOM 917 C C . LYS A 1 108 ? -7.162 -2.163 21.902 1.00 95.38 108 LYS A C 1
ATOM 919 O O . LYS A 1 108 ? -6.554 -1.933 22.947 1.00 95.38 108 LYS A O 1
ATOM 924 N N . HIS A 1 109 ? -6.725 -1.743 20.719 1.00 94.50 109 HIS A N 1
ATOM 925 C CA . HIS A 1 109 ? -5.524 -0.937 20.575 1.00 94.50 109 HIS A CA 1
ATOM 926 C C . HIS A 1 109 ? -5.894 0.551 20.577 1.00 94.50 109 HIS A C 1
ATOM 928 O O . HIS A 1 109 ? -6.571 1.0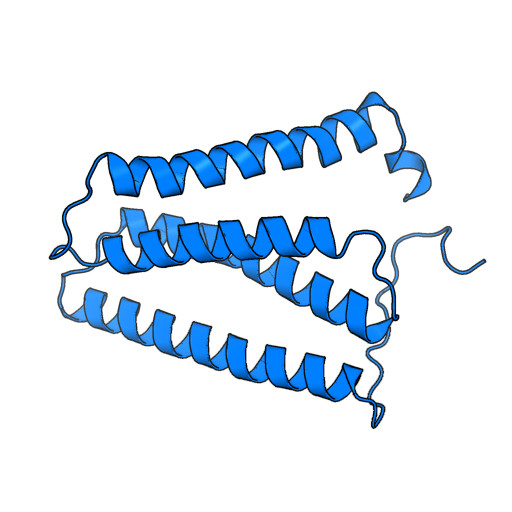20 19.658 1.00 94.50 109 HIS A O 1
ATOM 934 N N . PRO A 1 110 ? -5.468 1.332 21.589 1.00 93.94 110 PRO A N 1
ATOM 935 C CA . PRO A 1 110 ? -5.726 2.762 21.593 1.00 93.94 110 PRO A CA 1
ATOM 936 C C . PRO A 1 110 ? -4.929 3.452 20.482 1.00 93.94 110 PRO A C 1
ATOM 938 O O . PRO A 1 110 ? -3.763 3.127 20.219 1.00 93.94 110 PRO A O 1
ATOM 941 N N . VAL A 1 111 ? -5.568 4.439 19.855 1.00 94.44 111 VAL A N 1
ATOM 942 C CA . VAL A 1 111 ? -4.915 5.348 18.913 1.00 94.44 111 VAL A CA 1
ATOM 943 C C . VAL A 1 111 ? -4.079 6.322 19.731 1.00 94.44 111 VAL A C 1
ATOM 945 O O . VAL A 1 111 ? -4.613 7.154 20.459 1.00 94.44 111 VAL A O 1
ATOM 948 N N . THR A 1 112 ? -2.760 6.189 19.644 1.00 95.44 112 THR A N 1
ATOM 949 C CA . THR A 1 112 ? -1.822 7.105 20.296 1.00 95.44 112 THR A CA 1
ATOM 950 C C . THR A 1 112 ? -1.295 8.113 19.287 1.00 95.44 112 THR A C 1
ATOM 952 O O . THR A 1 112 ? -1.209 7.816 18.094 1.00 95.44 112 THR A O 1
ATOM 955 N N . VAL A 1 113 ? -0.869 9.283 19.773 1.00 94.06 113 VAL A N 1
ATOM 956 C CA . VAL A 1 113 ? -0.278 10.342 18.936 1.00 94.06 113 VAL A CA 1
ATOM 957 C C . VAL A 1 113 ? 0.869 9.800 18.080 1.00 94.06 113 VAL A C 1
ATOM 959 O O . VAL A 1 113 ? 0.942 10.106 16.900 1.00 94.06 113 VAL A O 1
ATOM 962 N N . ARG A 1 114 ? 1.715 8.920 18.634 1.00 93.75 114 ARG A N 1
ATOM 963 C CA . ARG A 1 114 ? 2.833 8.307 17.899 1.00 93.75 114 ARG A CA 1
ATOM 964 C C . ARG A 1 114 ? 2.364 7.467 16.710 1.00 93.75 114 ARG A C 1
ATOM 966 O O . ARG A 1 114 ? 2.899 7.613 15.620 1.00 93.75 114 ARG A O 1
ATOM 973 N N . LYS A 1 115 ? 1.363 6.600 16.903 1.00 93.75 115 LYS A N 1
ATOM 974 C CA . LYS A 1 115 ? 0.851 5.737 15.826 1.00 93.75 115 LYS A CA 1
ATOM 975 C C . LYS A 1 115 ? 0.102 6.547 14.767 1.00 93.75 115 LYS A C 1
ATOM 977 O O . LYS A 1 115 ? 0.289 6.305 13.582 1.00 93.75 115 LYS A O 1
ATOM 982 N N . ALA A 1 116 ? -0.689 7.532 15.194 1.00 93.44 116 ALA A N 1
ATOM 983 C CA . ALA A 1 116 ? -1.358 8.456 14.283 1.00 93.44 116 ALA A CA 1
ATOM 984 C C . ALA A 1 116 ? -0.345 9.273 13.466 1.00 93.44 116 ALA A C 1
ATOM 986 O O . ALA A 1 116 ? -0.501 9.405 12.259 1.00 93.44 116 ALA A O 1
ATOM 987 N N . PHE A 1 117 ? 0.731 9.750 14.099 1.00 94.94 117 PHE A N 1
ATOM 988 C CA . PHE A 1 117 ? 1.801 10.479 13.421 1.00 94.94 117 PHE A CA 1
ATOM 989 C C . PHE A 1 117 ? 2.521 9.627 12.372 1.00 94.94 117 PHE A C 1
ATOM 991 O O . PHE A 1 117 ? 2.835 10.143 11.309 1.00 94.94 117 PHE A O 1
ATOM 998 N N . VAL A 1 118 ? 2.741 8.330 12.619 1.00 95.69 118 VAL A N 1
ATOM 999 C CA . VAL A 1 118 ? 3.319 7.427 11.606 1.00 95.69 118 VAL A CA 1
ATOM 1000 C C . VAL A 1 118 ? 2.420 7.341 10.373 1.00 95.69 118 VAL A C 1
ATOM 1002 O O . VAL A 1 118 ? 2.899 7.554 9.264 1.00 95.69 118 VAL A O 1
ATOM 1005 N N . VAL A 1 119 ? 1.122 7.084 10.562 1.00 95.12 119 VAL A N 1
ATOM 1006 C CA . VAL A 1 119 ? 0.164 6.964 9.448 1.00 95.12 119 VAL A CA 1
ATOM 1007 C C . VAL A 1 119 ? 0.066 8.280 8.675 1.00 95.12 119 VAL A C 1
ATOM 1009 O O . VAL A 1 119 ? 0.267 8.307 7.462 1.00 95.12 119 VAL A O 1
ATOM 1012 N N . SER A 1 120 ? -0.183 9.388 9.375 1.00 95.06 120 SER A N 1
ATOM 1013 C CA . SER A 1 120 ? -0.339 10.699 8.741 1.00 95.06 120 SER A CA 1
ATOM 1014 C C . SER A 1 120 ? 0.965 11.214 8.133 1.00 95.06 120 SER A C 1
ATOM 1016 O O . SER A 1 120 ? 0.940 11.813 7.066 1.00 95.06 120 SER A O 1
ATOM 1018 N N . GLY A 1 121 ? 2.107 10.985 8.782 1.00 95.56 121 GLY A N 1
ATOM 1019 C CA . GLY A 1 121 ? 3.416 11.428 8.309 1.00 95.56 121 GLY A CA 1
ATOM 1020 C C . GLY A 1 121 ? 3.839 10.722 7.025 1.00 95.56 121 GLY A C 1
ATOM 1021 O O . GLY A 1 121 ? 4.286 11.382 6.091 1.00 95.56 121 GLY A O 1
ATOM 1022 N N . ILE A 1 122 ? 3.634 9.403 6.943 1.00 95.38 122 ILE A N 1
ATOM 1023 C CA . ILE A 1 122 ? 3.883 8.647 5.709 1.00 95.38 122 ILE A CA 1
ATOM 1024 C C . ILE A 1 122 ? 2.915 9.091 4.608 1.00 95.38 122 ILE A C 1
ATOM 1026 O O . ILE A 1 122 ? 3.355 9.362 3.494 1.00 95.38 122 ILE A O 1
ATOM 1030 N N . GLY A 1 123 ? 1.625 9.254 4.925 1.00 93.12 123 GLY A N 1
ATOM 1031 C CA . GLY A 1 123 ? 0.640 9.744 3.958 1.00 93.12 123 GLY A CA 1
ATOM 1032 C C . GLY A 1 123 ? 0.992 11.128 3.400 1.00 93.12 123 GLY A C 1
ATOM 1033 O O . GLY A 1 123 ? 0.944 11.338 2.192 1.00 93.12 123 GLY A O 1
ATOM 1034 N N . LEU A 1 124 ? 1.420 12.061 4.256 1.00 94.56 124 LEU A N 1
ATOM 1035 C CA . LEU A 1 124 ? 1.885 13.383 3.827 1.00 94.56 124 LEU A CA 1
ATOM 1036 C C . LEU A 1 124 ? 3.139 13.294 2.959 1.00 94.56 124 LEU A C 1
ATOM 1038 O O . LEU A 1 124 ? 3.211 13.975 1.941 1.00 94.56 124 LEU A O 1
ATOM 1042 N N . LEU A 1 125 ? 4.102 12.445 3.327 1.00 94.00 125 LEU A N 1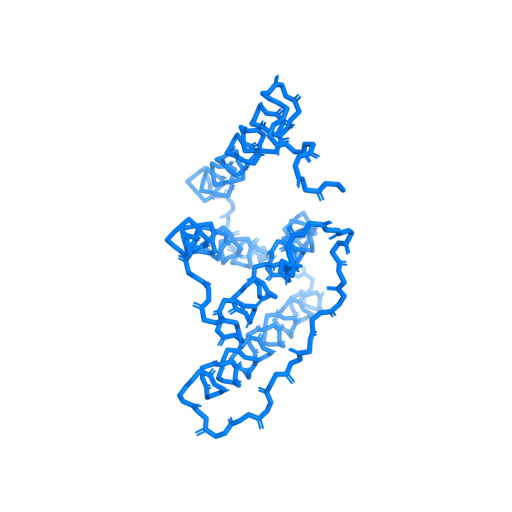
ATOM 1043 C CA . LEU A 1 125 ? 5.297 12.215 2.518 1.00 94.00 125 LEU A CA 1
ATOM 1044 C C . LEU A 1 125 ? 4.913 11.771 1.104 1.00 94.00 125 LEU A C 1
ATOM 1046 O O . LEU A 1 125 ? 5.426 12.321 0.132 1.00 94.00 125 LEU A O 1
ATOM 1050 N N . HIS A 1 126 ? 3.988 10.818 0.988 1.00 91.62 126 HIS A N 1
ATOM 1051 C CA . HIS A 1 126 ? 3.528 10.302 -0.300 1.00 91.62 126 HIS A CA 1
ATOM 1052 C C . HIS A 1 126 ? 2.782 11.351 -1.115 1.00 91.62 126 HIS A C 1
ATOM 1054 O O . HIS A 1 126 ? 3.016 11.464 -2.315 1.00 91.62 126 HIS A O 1
ATOM 1060 N N . ILE A 1 127 ? 1.941 12.164 -0.471 1.00 90.94 127 ILE A N 1
ATOM 1061 C CA . ILE A 1 127 ? 1.260 13.284 -1.127 1.00 90.94 127 ILE A CA 1
ATOM 1062 C C . ILE A 1 127 ? 2.281 14.285 -1.669 1.00 90.94 127 ILE A C 1
ATOM 1064 O O . ILE A 1 127 ? 2.172 14.687 -2.826 1.00 90.94 127 ILE A O 1
ATOM 1068 N N . PHE A 1 128 ? 3.276 14.684 -0.873 1.00 92.44 128 PHE A N 1
ATOM 1069 C CA . PHE A 1 128 ? 4.273 15.662 -1.308 1.00 92.44 128 PHE A CA 1
ATOM 1070 C C . PHE A 1 128 ? 5.152 15.127 -2.429 1.00 92.44 128 PHE A C 1
ATOM 1072 O O . PHE A 1 128 ? 5.334 15.815 -3.431 1.00 92.44 128 PHE A O 1
ATOM 1079 N N . ALA A 1 129 ? 5.663 13.908 -2.287 1.00 87.31 129 ALA A N 1
ATOM 1080 C CA . ALA A 1 129 ? 6.526 13.320 -3.296 1.00 87.31 129 ALA A CA 1
ATOM 1081 C C . ALA A 1 129 ? 5.755 13.006 -4.588 1.00 87.31 129 ALA A C 1
ATOM 1083 O O . ALA A 1 129 ? 6.191 13.393 -5.666 1.00 87.31 129 ALA A O 1
ATOM 1084 N N . GLY A 1 130 ? 4.546 12.445 -4.486 1.00 82.69 130 GLY A N 1
ATOM 1085 C CA . GLY A 1 130 ? 3.673 12.232 -5.640 1.00 82.69 130 GLY A CA 1
ATOM 1086 C C . GLY A 1 130 ? 3.276 13.539 -6.330 1.00 82.69 130 GLY A C 1
ATOM 1087 O O . GLY A 1 130 ? 3.248 13.595 -7.556 1.00 82.69 130 GLY A O 1
ATOM 1088 N N . SER A 1 131 ? 3.029 14.612 -5.571 1.00 83.94 131 SER A N 1
ATOM 1089 C CA . SER A 1 131 ? 2.771 15.942 -6.143 1.00 83.94 131 SER A CA 1
ATOM 1090 C C . SER A 1 131 ? 4.009 16.505 -6.838 1.00 83.94 131 SER A C 1
ATOM 1092 O O . SER A 1 131 ? 3.903 17.086 -7.912 1.00 83.94 131 SER A O 1
ATOM 1094 N N . TRP A 1 132 ? 5.197 16.327 -6.268 1.00 83.81 132 TRP A N 1
ATOM 1095 C CA . TRP A 1 132 ? 6.430 16.761 -6.915 1.00 83.81 132 TRP A CA 1
ATOM 1096 C C . TRP A 1 132 ? 6.651 16.024 -8.244 1.00 83.81 132 TRP A C 1
ATOM 1098 O O . TRP A 1 132 ? 6.797 16.662 -9.287 1.00 83.81 132 TRP A O 1
ATOM 1108 N N . ASP A 1 133 ? 6.563 14.697 -8.230 1.00 78.56 133 ASP A N 1
ATOM 1109 C CA . ASP A 1 133 ? 6.828 13.870 -9.406 1.00 78.56 133 ASP A CA 1
ATOM 1110 C C . ASP A 1 133 ? 5.756 14.048 -10.491 1.00 78.56 133 ASP A C 1
ATOM 1112 O O . ASP A 1 133 ? 6.069 14.276 -11.656 1.00 78.56 133 ASP A O 1
ATOM 1116 N N . GLN A 1 134 ? 4.473 13.987 -10.129 1.00 72.75 134 GLN A N 1
ATOM 1117 C CA . GLN A 1 134 ? 3.387 13.998 -11.114 1.00 72.75 134 GLN A CA 1
ATOM 1118 C C . GLN A 1 134 ? 2.939 15.401 -11.511 1.00 72.75 134 GLN A C 1
ATOM 1120 O O . GLN A 1 134 ? 2.545 15.612 -12.653 1.00 72.75 134 GLN A O 1
ATOM 1125 N N . PHE A 1 135 ? 2.974 16.376 -10.604 1.00 76.62 135 PHE A N 1
ATOM 1126 C CA . PHE A 1 135 ? 2.504 17.724 -10.918 1.00 76.62 135 PHE A CA 1
ATOM 1127 C C . PHE A 1 135 ? 3.657 18.636 -11.340 1.00 76.62 135 PHE A C 1
ATOM 1129 O O . PHE A 1 135 ? 3.592 19.263 -12.394 1.00 76.62 135 PHE A O 1
ATOM 1136 N N . VAL A 1 136 ? 4.750 18.699 -10.578 1.00 77.25 136 VAL A N 1
ATOM 1137 C CA . VAL A 1 136 ? 5.845 19.619 -10.925 1.00 77.25 136 VAL A CA 1
ATOM 1138 C C . VAL A 1 136 ? 6.633 19.105 -12.127 1.00 77.25 136 VAL A C 1
ATOM 1140 O O . VAL A 1 136 ? 6.806 19.837 -13.101 1.00 77.25 136 VAL A O 1
ATOM 1143 N N . THR A 1 137 ? 7.084 17.855 -12.098 1.00 74.38 137 THR A N 1
ATOM 1144 C CA . THR A 1 137 ? 7.917 17.318 -13.182 1.00 74.38 137 THR A CA 1
ATOM 1145 C C . THR A 1 137 ? 7.101 17.092 -14.456 1.00 74.38 137 THR A C 1
ATOM 1147 O O . THR A 1 137 ? 7.435 17.632 -15.511 1.00 74.38 137 THR A O 1
ATOM 1150 N N . ASN A 1 138 ? 5.969 16.391 -14.372 1.00 72.75 138 ASN A N 1
ATOM 1151 C CA . ASN A 1 138 ? 5.234 16.045 -15.592 1.00 72.75 138 ASN A CA 1
ATOM 1152 C C . ASN A 1 138 ? 4.411 17.211 -16.165 1.00 72.75 138 ASN A C 1
ATOM 1154 O O . ASN A 1 138 ? 4.392 17.371 -17.386 1.00 72.75 138 ASN A O 1
ATOM 1158 N N . VAL A 1 139 ? 3.765 18.037 -15.326 1.00 74.81 139 VAL A N 1
ATOM 1159 C CA . VAL A 1 139 ? 2.911 19.146 -15.803 1.00 74.81 139 VAL A CA 1
ATOM 1160 C C . VAL A 1 139 ? 3.702 20.440 -15.973 1.00 74.81 139 VAL A C 1
ATOM 1162 O O . VAL A 1 139 ? 3.682 21.018 -17.057 1.00 74.81 139 VAL A O 1
ATOM 1165 N N . LEU A 1 140 ? 4.407 20.911 -14.936 1.00 75.31 140 LEU A N 1
ATOM 1166 C CA . LEU A 1 140 ? 5.071 22.224 -14.997 1.00 75.31 140 LEU A CA 1
ATOM 1167 C C . LEU A 1 140 ? 6.348 22.215 -15.842 1.00 75.31 140 LEU A C 1
ATOM 1169 O O . LEU A 1 140 ? 6.592 23.177 -16.566 1.00 75.31 140 LEU A O 1
ATOM 1173 N N . ARG A 1 141 ? 7.163 21.155 -15.769 1.00 74.75 141 ARG A N 1
ATOM 1174 C CA . ARG A 1 141 ? 8.367 21.029 -16.614 1.00 74.75 141 ARG A CA 1
ATOM 1175 C C . ARG A 1 141 ? 8.078 20.443 -17.993 1.00 74.75 141 ARG A C 1
ATOM 1177 O O . ARG A 1 141 ? 8.957 20.457 -18.848 1.00 74.75 141 ARG A O 1
ATOM 1184 N N . GLY A 1 142 ? 6.856 19.961 -18.223 1.00 67.38 142 GLY A N 1
ATOM 1185 C CA . GLY A 1 142 ? 6.435 19.405 -19.506 1.00 67.38 142 GLY A CA 1
ATOM 1186 C C . GLY A 1 142 ? 7.102 18.074 -19.865 1.00 67.38 142 GLY A C 1
ATOM 1187 O O . GLY A 1 142 ? 6.997 17.629 -21.004 1.00 67.38 142 GLY A O 1
ATOM 1188 N N . GLU A 1 143 ? 7.758 17.406 -18.913 1.00 66.69 143 GLU A N 1
ATOM 1189 C CA . GLU A 1 143 ? 8.389 16.099 -19.142 1.00 66.69 143 GLU A CA 1
ATOM 1190 C C . GLU A 1 143 ? 7.335 15.000 -19.399 1.00 66.69 143 GLU A C 1
ATOM 1192 O O . GLU A 1 143 ? 7.626 13.985 -20.026 1.00 66.69 143 GLU A O 1
ATOM 1197 N N . GLY A 1 144 ? 6.073 15.243 -19.018 1.00 57.78 144 GLY A N 1
ATOM 1198 C CA . GLY A 1 144 ? 4.945 14.357 -19.304 1.00 57.78 144 GLY A CA 1
ATOM 1199 C C . GLY A 1 144 ? 4.495 14.346 -20.770 1.00 57.78 144 GLY A C 1
ATOM 1200 O O . GLY A 1 144 ? 3.866 13.378 -21.191 1.00 57.78 144 GLY A O 1
ATOM 1201 N N . TYR A 1 145 ? 4.835 15.366 -21.571 1.00 57.38 145 TYR A N 1
ATOM 1202 C CA . TYR A 1 145 ? 4.468 15.412 -22.996 1.00 57.38 145 TYR A CA 1
ATOM 1203 C C . TYR A 1 145 ? 5.253 14.406 -23.847 1.00 57.38 145 TYR A C 1
ATOM 1205 O O . TYR A 1 145 ? 4.800 14.041 -24.925 1.00 57.38 145 TYR A O 1
ATOM 1213 N N . ALA A 1 146 ? 6.406 13.929 -23.364 1.00 52.81 146 ALA A N 1
ATOM 1214 C CA . ALA A 1 146 ? 7.184 12.889 -24.038 1.00 52.81 146 ALA A CA 1
ATOM 1215 C C . ALA A 1 146 ? 6.555 11.486 -23.912 1.00 52.81 146 ALA A C 1
ATOM 1217 O O . ALA A 1 146 ? 6.947 10.573 -24.635 1.00 52.81 146 ALA A O 1
ATOM 1218 N N . HIS A 1 147 ? 5.595 11.314 -22.995 1.00 47.84 147 HIS A N 1
ATOM 1219 C CA . HIS A 1 147 ? 4.926 10.046 -22.694 1.00 47.84 147 HIS A CA 1
ATOM 1220 C C . HIS A 1 147 ? 3.479 9.957 -23.224 1.00 47.84 147 HIS A C 1
ATOM 1222 O O . HIS A 1 147 ? 2.800 8.972 -22.923 1.00 47.84 147 HIS A O 1
ATOM 1228 N N . GLN A 1 148 ? 3.003 10.959 -23.982 1.00 37.28 148 GLN A N 1
ATOM 1229 C CA . GLN A 1 148 ? 1.699 10.936 -24.668 1.00 37.28 148 GLN A CA 1
ATOM 1230 C C . GLN A 1 148 ? 1.805 10.398 -26.097 1.00 37.28 148 GLN A C 1
ATOM 1232 O O . GLN A 1 148 ? 2.737 10.811 -26.820 1.00 37.28 148 GLN A O 1
#

pLDDT: mean 87.46, std 14.13, range [37.28, 98.19]

Secondary structure (DSSP, 8-state):
--SSSS-PPPPPP--SSHHHHHHHHHHHHHHHHHHHHHHHHHHHHHTT-B-HHHHHHHHHHHHHHHHHHHHHHHHHHHT--TTHHHHHHHHHHHHHHHHHHHHHTBTTS---HHHHHHHHHHHHHHHHHHHIIIIIIIIIS-GGGGG-

Foldseek 3Di:
DPQQDADDDDDQDPDPDVLNVVLVVLVVVVVVVVVVLVVLQVVCVVVVFFDVVLVVVLVVLVVVQVVLSVVSSVCSRVVPCPCVVVSVVLNVLSVLLNVLSSVVRGNVDDDDPVSVCSNVVSVVVCVVVVCCVCPCVCPVVVPVVSRD

Organism: NCBI:txid1563983

Sequence (148 aa):
SYESGVASYKHMYFNATPNTLKIWATIVVGVVIFYETSKYLAWLAFQRRLRLGMLILFISAIFSHYYSWWVYINYWNDDFYTQWYHQMFFSITELISTTVVVILADTKHPVTVRKAFVVSGIGLLHIFAGSWDQFVTNVLRGEGYAHQ